Protein AF-A0A090Q3Y1-F1 (afdb_monomer)

InterPro domains:
  IPR032331 Protein of unknown function DUF4856 [PF16148] (33-140)

Organism: NCBI:txid323273

Mean predicted aligned error: 12.96 Å

Foldseek 3Di:
DDDDPVVVVVVVVVVVPPPPPPPPPVPPPPDDDPDDAQDDPNHGPDDCVLVVLAVVLVVQLVVLLLDLVRDLVLNVCSQVPDACDPNDPDVVSNNDRHHNLCPQVPDCVRCVPPVPVSVVRSVVVSVVSVCSRPPCSVPVVPPPPPPDDD

Structure (mmCIF, N/CA/C/O backbone):
data_AF-A0A090Q3Y1-F1
#
_entry.id   AF-A0A090Q3Y1-F1
#
loop_
_atom_site.group_PDB
_atom_site.id
_atom_site.type_symbol
_atom_site.label_atom_id
_atom_site.label_alt_id
_atom_site.label_comp_id
_atom_site.label_asym_id
_atom_site.label_entity_id
_atom_site.label_seq_id
_atom_site.pdbx_PDB_ins_code
_atom_site.Cartn_x
_atom_site.Cartn_y
_atom_site.Cartn_z
_atom_site.occupancy
_atom_site.B_iso_or_equiv
_atom_site.auth_seq_id
_atom_site.auth_comp_id
_atom_site.auth_asym_id
_atom_site.auth_atom_id
_atom_site.pdbx_PDB_model_num
ATOM 1 N N . MET A 1 1 ? -72.168 45.080 12.618 1.00 46.72 1 MET A N 1
ATOM 2 C CA . MET A 1 1 ? -70.834 45.030 13.254 1.00 46.72 1 MET A CA 1
ATOM 3 C C . MET A 1 1 ? -70.494 43.540 13.375 1.00 46.72 1 MET A C 1
ATOM 5 O O . MET A 1 1 ? -70.962 42.921 14.307 1.00 46.72 1 MET A O 1
ATOM 9 N N . LYS A 1 2 ? -70.047 42.782 12.355 1.00 54.75 2 LYS A N 1
ATOM 10 C CA . LYS A 1 2 ? -68.883 42.868 11.440 1.00 54.75 2 LYS A CA 1
ATOM 11 C C . LYS A 1 2 ? -67.608 43.223 12.209 1.00 54.75 2 LYS A C 1
ATOM 13 O O . LYS A 1 2 ? -67.659 44.191 12.948 1.00 54.75 2 LYS A O 1
ATOM 18 N N . PHE A 1 3 ? -66.540 42.443 12.001 1.00 53.38 3 PHE A N 1
ATOM 19 C CA . PHE A 1 3 ? -65.358 42.246 12.868 1.00 53.38 3 PHE A CA 1
ATOM 20 C C . PHE A 1 3 ? -65.686 41.255 13.996 1.00 53.38 3 PHE A C 1
ATOM 22 O O . PHE A 1 3 ? -66.580 41.505 14.783 1.00 53.38 3 PHE A O 1
ATOM 29 N N . ILE A 1 4 ? -65.116 40.045 14.046 1.00 57.56 4 ILE A N 1
ATOM 30 C CA . ILE A 1 4 ? -63.857 39.784 14.772 1.00 57.56 4 ILE A CA 1
ATOM 31 C C . ILE A 1 4 ? -63.171 38.414 14.412 1.00 57.56 4 ILE A C 1
ATOM 33 O O . ILE A 1 4 ? -62.247 38.029 15.119 1.00 57.56 4 ILE A O 1
ATOM 37 N N . PRO A 1 5 ? -63.452 37.658 13.315 1.00 51.34 5 PRO A N 1
ATOM 38 C CA . PRO A 1 5 ? -62.766 36.363 13.097 1.00 51.34 5 PRO A CA 1
ATOM 39 C C . PRO A 1 5 ? -61.240 36.495 12.892 1.00 51.34 5 PRO A C 1
ATOM 41 O O . PRO A 1 5 ? -60.499 35.543 13.109 1.00 51.34 5 PRO A O 1
ATOM 44 N N . LYS A 1 6 ? -60.751 37.697 12.544 1.00 47.94 6 LYS A N 1
ATOM 45 C CA . LYS A 1 6 ? -59.316 38.019 12.442 1.00 47.94 6 LYS A CA 1
ATOM 46 C C . LYS A 1 6 ? -58.615 38.189 13.800 1.00 47.94 6 LYS A C 1
ATOM 48 O O . LYS A 1 6 ? -57.399 38.072 13.851 1.00 47.94 6 LYS A O 1
ATOM 53 N N . LEU A 1 7 ? -59.355 38.444 14.884 1.00 51.84 7 LEU A N 1
ATOM 54 C CA . LEU A 1 7 ? -58.780 38.630 16.224 1.00 51.84 7 LEU A CA 1
ATOM 55 C C . LEU A 1 7 ? -58.458 37.285 16.894 1.00 51.84 7 LEU A C 1
ATOM 57 O O . LEU A 1 7 ? -57.462 37.175 17.596 1.00 51.84 7 LEU A O 1
ATOM 61 N N . LEU A 1 8 ? -59.260 36.250 16.618 1.00 52.94 8 LEU A N 1
ATOM 62 C CA . LEU A 1 8 ? -58.998 34.879 17.075 1.00 52.94 8 LEU A CA 1
ATOM 63 C C . LEU A 1 8 ? -57.812 34.241 16.335 1.00 52.94 8 LEU A C 1
ATOM 65 O O . LEU A 1 8 ? -57.039 33.509 16.943 1.00 52.94 8 LEU A O 1
ATOM 69 N N . LEU A 1 9 ? -57.616 34.572 15.053 1.00 50.00 9 LEU A N 1
ATOM 70 C CA . LEU A 1 9 ? -56.465 34.098 14.278 1.00 50.00 9 LEU A CA 1
ATOM 71 C C . LEU A 1 9 ? -55.154 34.807 14.664 1.00 50.00 9 LEU A C 1
ATOM 73 O O . LEU A 1 9 ? -54.098 34.190 14.603 1.00 50.00 9 LEU A O 1
ATOM 77 N N . ALA A 1 10 ? -55.222 36.071 15.100 1.00 55.12 10 ALA A N 1
ATOM 78 C CA . ALA A 1 10 ? -54.065 36.816 15.604 1.00 55.12 10 ALA A CA 1
ATOM 79 C C . ALA A 1 10 ? -53.623 36.363 17.010 1.00 55.12 10 ALA A C 1
ATOM 81 O O . ALA A 1 10 ? -52.445 36.445 17.337 1.00 55.12 10 ALA A O 1
ATOM 82 N N . ALA A 1 11 ? -54.544 35.855 17.836 1.00 54.47 11 ALA A N 1
ATOM 83 C CA . ALA A 1 11 ? -54.216 35.327 19.163 1.00 54.47 11 ALA A CA 1
ATOM 84 C C . ALA A 1 11 ? -53.481 33.972 19.103 1.00 54.47 11 ALA A C 1
ATOM 86 O O . ALA A 1 11 ? -52.644 33.694 19.955 1.00 54.47 11 ALA A O 1
ATOM 87 N N . ALA A 1 12 ? -53.749 33.152 18.079 1.00 55.69 12 ALA A N 1
ATOM 88 C CA . ALA A 1 12 ? -53.110 31.845 17.895 1.00 55.69 12 ALA A CA 1
ATOM 89 C C . ALA A 1 12 ? -51.668 31.925 17.349 1.00 55.69 12 ALA A C 1
ATOM 91 O O . ALA A 1 12 ? -50.893 30.990 17.524 1.00 55.69 12 ALA A O 1
ATOM 92 N N . THR A 1 13 ? -51.286 33.031 16.702 1.00 55.25 13 THR A N 1
ATOM 93 C CA . THR A 1 13 ? -49.918 33.257 16.198 1.00 55.25 13 THR A CA 1
ATOM 94 C C . THR A 1 13 ? -48.960 33.788 17.267 1.00 55.25 13 THR A C 1
ATOM 96 O O . THR A 1 13 ? -47.752 33.629 17.126 1.00 55.25 13 THR A O 1
ATOM 99 N N . VAL A 1 14 ? -49.472 34.381 18.351 1.00 57.28 14 VAL A N 1
ATOM 100 C CA . VAL A 1 14 ? -48.653 34.958 19.436 1.00 57.28 14 VAL A CA 1
ATOM 101 C C . VAL A 1 14 ? -48.210 33.904 20.462 1.00 57.28 14 VAL A C 1
ATOM 103 O O . VAL A 1 14 ? -47.226 34.104 21.166 1.00 57.28 14 VAL A O 1
ATOM 106 N N . THR A 1 15 ? -48.857 32.738 20.521 1.00 56.16 15 THR A N 1
ATOM 107 C CA . THR A 1 15 ? -48.458 31.640 21.421 1.00 56.16 15 THR A CA 1
ATOM 108 C C . THR A 1 15 ? -47.335 30.751 20.879 1.00 56.16 15 THR A C 1
ATOM 110 O O . THR A 1 15 ? -46.785 29.969 21.646 1.00 56.16 15 THR A O 1
ATOM 113 N N . MET A 1 16 ? -46.933 30.883 19.607 1.00 56.50 16 MET A N 1
ATOM 114 C CA . MET A 1 16 ? -45.793 30.133 19.043 1.00 56.50 16 MET A CA 1
ATOM 115 C C . MET A 1 16 ? -44.420 30.779 19.301 1.00 56.50 16 MET A C 1
ATOM 117 O O . MET A 1 16 ? -43.407 30.215 18.904 1.00 56.50 16 MET A O 1
ATOM 121 N N . ILE A 1 17 ? -44.366 31.946 19.952 1.00 57.03 17 ILE A N 1
ATOM 122 C CA . ILE A 1 17 ? -43.119 32.706 20.172 1.00 57.03 17 ILE A CA 1
ATOM 123 C C . ILE A 1 17 ? -42.616 32.658 21.625 1.00 57.03 17 ILE A C 1
ATOM 125 O O . ILE A 1 17 ? -41.620 33.297 21.946 1.00 57.03 17 ILE A O 1
ATOM 129 N N . ILE A 1 18 ? -43.256 31.872 22.500 1.00 59.59 18 ILE A N 1
ATOM 130 C CA . ILE A 1 18 ? -42.743 31.573 23.847 1.00 59.59 18 ILE A CA 1
ATOM 131 C C . ILE A 1 18 ? -42.048 30.209 23.794 1.00 59.59 18 ILE A C 1
ATOM 133 O O . ILE A 1 18 ? -42.561 29.201 24.263 1.00 59.59 18 ILE A O 1
ATOM 137 N N . SER A 1 19 ? -40.884 30.185 23.155 1.00 56.78 19 SER A N 1
ATOM 138 C CA . SER A 1 19 ? -39.875 29.144 23.349 1.00 56.78 19 SER A CA 1
ATOM 139 C C . SER A 1 19 ? -38.533 29.837 23.545 1.00 56.78 19 SER A C 1
ATOM 141 O O . SER A 1 19 ? -37.641 29.753 22.711 1.00 56.78 19 SER A O 1
ATOM 143 N N . CYS A 1 20 ? -38.433 30.583 24.638 1.00 62.91 20 CYS A N 1
ATOM 144 C CA . CYS A 1 20 ? -37.165 30.784 25.318 1.00 62.91 20 CYS A CA 1
ATOM 145 C C . CYS A 1 20 ? -37.341 30.084 26.658 1.00 62.91 20 CYS A C 1
ATOM 147 O O . CYS A 1 20 ? -37.854 30.685 27.603 1.00 62.91 20 CYS A O 1
ATOM 149 N N . ASP A 1 21 ? -36.994 28.797 26.705 1.00 55.41 21 ASP A N 1
ATOM 150 C CA . ASP A 1 21 ? -36.429 28.307 27.952 1.00 55.41 21 ASP A CA 1
ATOM 151 C C . ASP A 1 21 ? -35.133 29.102 28.127 1.00 55.41 21 ASP A C 1
ATOM 153 O O . ASP A 1 21 ? -34.424 29.376 27.150 1.00 55.41 21 ASP A O 1
ATOM 157 N N . ASN A 1 22 ? -34.914 29.639 29.320 1.00 56.50 22 ASN A N 1
ATOM 158 C CA . ASN A 1 22 ? -33.694 30.380 29.585 1.00 56.50 22 ASN A CA 1
ATOM 159 C C . ASN A 1 22 ? -32.573 29.345 29.658 1.00 56.50 22 ASN A C 1
ATOM 161 O O . ASN A 1 22 ? -32.230 28.894 30.747 1.00 56.50 22 ASN A O 1
ATOM 165 N N . ASP A 1 23 ? -32.002 29.012 28.501 1.00 58.53 23 ASP A N 1
ATOM 166 C CA . ASP A 1 23 ? -30.776 28.227 28.342 1.00 58.53 23 ASP A CA 1
ATOM 167 C C . ASP A 1 23 ? -29.558 29.038 28.822 1.00 58.53 23 ASP A C 1
ATOM 169 O O . ASP A 1 23 ? -28.486 29.010 28.217 1.00 58.53 23 ASP A O 1
ATOM 173 N N . ASP A 1 24 ? -29.691 29.759 29.941 1.00 59.06 24 ASP A N 1
ATOM 174 C CA . ASP A 1 24 ? -28.557 30.196 30.755 1.00 59.06 24 ASP A CA 1
ATOM 175 C C . ASP A 1 24 ? -28.029 28.949 31.495 1.00 59.06 24 ASP A C 1
ATOM 177 O O . ASP A 1 24 ? -27.948 28.864 32.723 1.00 59.06 24 ASP A O 1
ATOM 181 N N . GLU A 1 25 ? -27.740 27.921 30.693 1.00 64.44 25 GLU A N 1
ATOM 182 C CA . GLU A 1 25 ? -26.991 26.743 31.050 1.00 64.44 25 GLU A CA 1
ATOM 183 C C . GLU A 1 25 ? -25.671 27.273 31.579 1.00 64.44 25 GLU A C 1
ATOM 185 O O . GLU A 1 25 ? -24.882 27.920 30.880 1.00 64.44 25 GLU A O 1
ATOM 190 N N . THR A 1 26 ? -25.446 27.034 32.864 1.00 64.44 26 THR A N 1
ATOM 191 C CA . THR A 1 26 ? -24.140 27.250 33.461 1.00 64.44 26 THR A CA 1
ATOM 192 C C . THR A 1 26 ? -23.168 26.479 32.584 1.00 64.44 26 THR A C 1
ATOM 194 O O . THR A 1 26 ? -23.253 25.256 32.531 1.00 64.44 26 THR A O 1
ATOM 197 N N . ILE A 1 27 ? -22.280 27.171 31.856 1.00 66.00 27 ILE A N 1
ATOM 198 C CA . ILE A 1 27 ? -21.230 26.498 31.092 1.00 66.00 27 ILE A CA 1
ATOM 199 C C . ILE A 1 27 ? -20.379 25.760 32.120 1.00 66.00 27 ILE A C 1
ATOM 201 O O . ILE A 1 27 ? -19.459 26.314 32.724 1.00 66.00 27 ILE A O 1
ATOM 205 N N . THR A 1 28 ? -20.716 24.497 32.362 1.00 66.94 28 THR A N 1
ATOM 206 C CA . THR A 1 28 ? -19.876 23.579 33.099 1.00 66.94 28 THR A CA 1
ATOM 207 C C . THR A 1 28 ? -18.660 23.398 32.218 1.00 66.94 28 THR A C 1
ATOM 209 O O . THR A 1 28 ? -18.713 22.704 31.204 1.00 66.94 28 THR A O 1
ATOM 212 N N . SER A 1 29 ? -17.586 24.105 32.557 1.00 74.94 29 SER A N 1
ATOM 213 C CA . SER A 1 29 ? -16.291 23.932 31.915 1.00 74.94 29 SER A CA 1
ATOM 214 C C . SER A 1 29 ? -15.943 22.444 31.946 1.00 74.94 29 SER A C 1
ATOM 216 O O . SER A 1 29 ? -15.724 21.870 33.016 1.00 74.94 29 SER A O 1
ATOM 218 N N . VAL A 1 30 ? -15.965 21.798 30.779 1.00 80.38 30 VAL A N 1
ATOM 219 C CA . VAL A 1 30 ? -15.580 20.395 30.648 1.00 80.38 30 VAL A CA 1
ATOM 220 C C . VAL A 1 30 ? -14.063 20.351 30.752 1.00 80.38 30 VAL A C 1
ATOM 222 O O . VAL A 1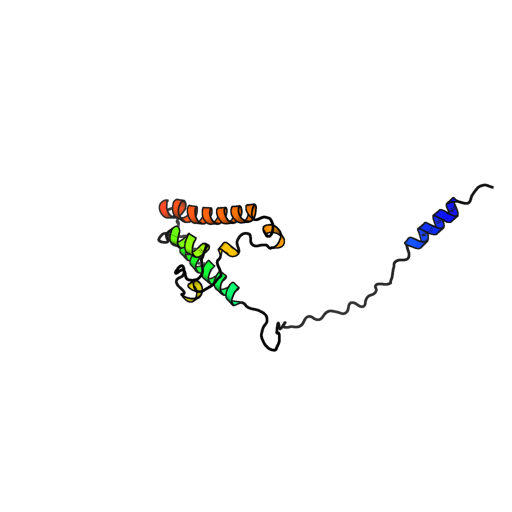 30 ? -13.353 20.661 29.797 1.00 80.38 30 VAL A O 1
ATOM 225 N N . ASN A 1 31 ? -13.557 19.998 31.931 1.00 81.94 31 ASN A N 1
ATOM 226 C CA . ASN A 1 31 ? -12.128 19.806 32.115 1.00 81.94 31 ASN A CA 1
ATOM 227 C C . ASN A 1 31 ? -11.734 18.440 31.543 1.00 81.94 31 ASN A C 1
ATOM 229 O O . ASN A 1 31 ? -12.028 17.401 32.140 1.00 81.94 31 ASN A O 1
ATOM 233 N N . ALA A 1 32 ? -11.108 18.442 30.368 1.00 88.31 32 ALA A N 1
ATOM 234 C CA . ALA A 1 32 ? -10.613 17.219 29.758 1.00 88.31 32 ALA A CA 1
ATOM 235 C C . ALA A 1 32 ? -9.522 16.585 30.643 1.00 88.31 32 ALA A C 1
ATOM 237 O O . ALA A 1 32 ? -8.690 17.299 31.211 1.00 88.31 32 ALA A O 1
ATOM 238 N N . PRO A 1 33 ? -9.481 15.249 30.750 1.00 89.94 33 PRO A N 1
ATOM 239 C CA . PRO A 1 33 ? -8.357 14.562 31.367 1.00 89.94 33 PRO A CA 1
ATOM 240 C C . PRO A 1 33 ? -7.044 14.919 30.662 1.00 89.94 33 PRO A C 1
ATOM 242 O O . PRO A 1 33 ? -7.017 15.093 29.444 1.00 89.94 33 PRO A O 1
ATOM 245 N N . SER A 1 34 ? -5.934 14.939 31.403 1.00 92.12 34 SER A N 1
ATOM 246 C CA . SER A 1 34 ? -4.602 15.038 30.791 1.00 92.12 34 SER A CA 1
ATOM 247 C C . SER A 1 34 ? -4.271 13.819 29.924 1.00 92.12 34 SER A C 1
ATOM 249 O O . SER A 1 34 ? -3.542 13.955 28.948 1.00 92.12 34 SER A O 1
ATOM 251 N N . ASN A 1 35 ? -4.837 12.651 30.259 1.00 91.56 35 ASN A N 1
ATOM 252 C CA . ASN A 1 35 ? -4.632 11.381 29.570 1.00 91.56 35 ASN A CA 1
ATOM 253 C C . ASN A 1 35 ? -5.954 10.624 29.394 1.00 91.56 35 ASN A C 1
ATOM 255 O O . ASN A 1 35 ? -6.793 10.607 30.295 1.00 91.56 35 ASN A O 1
ATOM 259 N N . TYR A 1 36 ? -6.079 9.906 28.280 1.00 89.25 36 TYR A N 1
ATOM 260 C CA . TYR A 1 36 ? -7.162 8.954 28.034 1.00 89.25 36 TYR A CA 1
ATOM 261 C C . TYR A 1 36 ? -6.615 7.526 28.122 1.00 89.25 36 TYR A C 1
ATOM 263 O O . TYR A 1 36 ? -5.585 7.228 27.518 1.00 89.25 36 TYR A O 1
ATOM 271 N N . SER A 1 37 ? -7.302 6.642 28.853 1.00 88.62 37 SER A N 1
ATOM 272 C CA . SER A 1 37 ? -7.049 5.197 28.813 1.00 88.62 37 SER A CA 1
ATOM 273 C C . SER A 1 37 ? -8.224 4.486 28.153 1.00 88.62 37 SER A C 1
ATOM 275 O O . SER A 1 37 ? -9.388 4.783 28.424 1.00 88.62 37 SER A O 1
ATOM 277 N N . PHE A 1 38 ? -7.900 3.543 27.276 1.00 91.69 38 PHE A N 1
ATOM 278 C CA . PHE A 1 38 ? -8.854 2.713 26.559 1.00 91.69 38 PHE A CA 1
ATOM 279 C C . PHE A 1 38 ? -8.603 1.265 26.960 1.00 91.69 38 PHE A C 1
ATOM 281 O O . PHE A 1 38 ? -7.800 0.567 26.338 1.00 91.69 38 PHE A O 1
ATOM 288 N N . GLU A 1 39 ? -9.260 0.832 28.031 1.00 93.62 39 GLU A N 1
ATOM 289 C CA . GLU A 1 39 ? -9.108 -0.504 28.600 1.00 93.62 39 GLU A CA 1
ATOM 290 C C . GLU A 1 39 ? -10.457 -1.216 28.725 1.00 93.62 39 GLU A C 1
ATOM 292 O O . GLU A 1 39 ? -11.482 -0.622 29.062 1.00 93.62 39 GLU A O 1
ATOM 297 N N . ARG A 1 40 ? -10.454 -2.527 28.483 1.00 93.06 40 ARG A N 1
ATOM 298 C CA . ARG A 1 40 ? -11.562 -3.437 28.771 1.00 93.06 40 ARG A CA 1
ATOM 299 C C . ARG A 1 40 ? -10.999 -4.638 29.519 1.00 93.06 40 ARG A C 1
ATOM 301 O O . ARG A 1 40 ? -10.090 -5.293 29.024 1.00 93.06 40 ARG A O 1
ATOM 308 N N . ASN A 1 41 ? -11.538 -4.933 30.702 1.00 92.38 41 ASN A N 1
ATOM 309 C CA . ASN A 1 41 ? -11.050 -6.010 31.578 1.00 92.38 41 ASN A CA 1
ATOM 310 C C . ASN A 1 41 ? -9.542 -5.900 31.906 1.00 92.38 41 ASN A C 1
ATOM 312 O O . ASN A 1 41 ? -8.842 -6.909 31.952 1.00 92.38 41 ASN A O 1
ATOM 316 N N . GLY A 1 42 ? -9.035 -4.675 32.091 1.00 90.75 42 GLY A N 1
ATOM 317 C CA . GLY A 1 42 ? -7.620 -4.413 32.391 1.00 90.75 42 GLY A CA 1
ATOM 318 C C . GLY A 1 42 ? -6.657 -4.654 31.223 1.00 90.75 42 GLY A C 1
ATOM 319 O O . GLY A 1 42 ? -5.455 -4.758 31.441 1.00 90.75 42 GLY A O 1
ATOM 320 N N . GLN A 1 43 ? -7.168 -4.789 29.995 1.00 88.19 43 GLN A N 1
ATOM 321 C CA . GLN A 1 43 ? -6.374 -4.907 28.771 1.00 88.19 43 GLN A CA 1
ATOM 322 C C . GLN A 1 43 ? -6.693 -3.746 27.839 1.00 88.19 43 GLN A C 1
ATOM 324 O O . GLN A 1 43 ? -7.855 -3.343 27.738 1.00 88.19 43 GLN A O 1
ATOM 329 N N . THR A 1 44 ? -5.691 -3.220 27.131 1.00 89.38 44 THR A N 1
ATOM 330 C CA . THR A 1 44 ? -5.944 -2.134 26.180 1.00 89.38 44 THR A CA 1
ATOM 331 C C . THR A 1 44 ? -6.889 -2.602 25.072 1.00 89.38 44 THR A C 1
ATOM 333 O O . THR A 1 44 ? -6.746 -3.700 24.533 1.00 89.38 44 THR A O 1
ATOM 336 N N . SER A 1 45 ? -7.869 -1.774 24.717 1.00 89.94 45 SER A N 1
ATOM 337 C CA .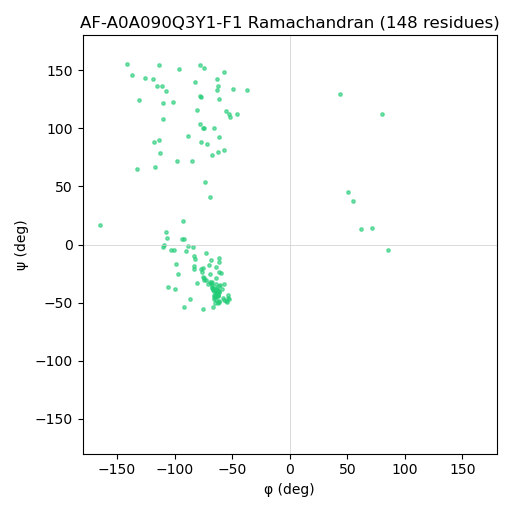 SER A 1 45 ? -8.746 -2.031 23.573 1.00 89.94 45 SER A CA 1
ATOM 338 C C . SER A 1 45 ? -8.186 -1.476 22.263 1.00 89.94 45 SER A C 1
ATOM 340 O O . SER A 1 45 ? -8.826 -1.615 21.222 1.00 89.94 45 SER A O 1
ATOM 342 N N . VAL A 1 46 ? -7.023 -0.820 22.299 1.00 87.00 46 VAL A N 1
ATOM 343 C CA . VAL A 1 46 ? -6.406 -0.197 21.125 1.00 87.00 46 VAL A CA 1
ATOM 344 C C . VAL A 1 46 ? -5.287 -1.087 20.599 1.00 87.00 46 VAL A C 1
ATOM 346 O O . VAL A 1 46 ? -4.341 -1.405 21.311 1.00 87.00 46 VAL A O 1
ATOM 349 N N . SER A 1 47 ? -5.381 -1.481 19.330 1.00 84.94 47 SER A N 1
ATOM 350 C CA . SER A 1 47 ? -4.340 -2.249 18.645 1.00 84.94 47 SER A CA 1
ATOM 351 C C . SER A 1 47 ? -3.657 -1.386 17.587 1.00 84.94 47 SER A C 1
ATOM 353 O O . SER A 1 47 ? -4.304 -0.884 16.664 1.00 84.94 47 SER A O 1
ATOM 355 N N . TYR A 1 48 ? -2.341 -1.224 17.717 1.00 87.38 48 TYR A N 1
ATOM 356 C CA . TYR A 1 48 ? -1.529 -0.416 16.802 1.00 87.38 48 TYR A CA 1
ATOM 357 C C . TYR A 1 48 ? -0.804 -1.244 15.739 1.00 87.38 48 TYR A C 1
ATOM 359 O O . TYR A 1 48 ? -0.420 -0.686 14.718 1.00 87.38 48 TYR A O 1
ATOM 367 N N . SER A 1 49 ? -0.669 -2.563 15.919 1.00 91.31 49 SER A N 1
ATOM 368 C CA . SER A 1 49 ? 0.178 -3.411 15.065 1.00 91.31 49 SER A CA 1
ATOM 369 C C . SER A 1 49 ? -0.171 -3.294 13.585 1.00 91.31 49 SER A C 1
ATOM 371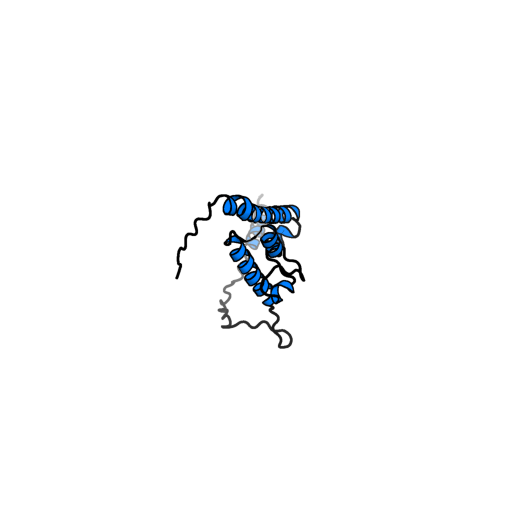 O O . SER A 1 49 ? 0.684 -2.990 12.774 1.00 91.31 49 SER A O 1
ATOM 373 N N . GLY A 1 50 ? -1.452 -3.387 13.222 1.00 93.88 50 GLY A N 1
ATOM 374 C CA . GLY A 1 50 ? -1.856 -3.257 11.820 1.00 93.88 50 GLY A CA 1
ATOM 375 C C . GLY A 1 50 ? -1.687 -1.853 11.216 1.00 93.88 50 GLY A C 1
ATOM 376 O O . GLY A 1 50 ? -1.850 -1.696 10.005 1.00 93.88 50 GLY A O 1
ATOM 377 N N . GLN A 1 51 ? -1.453 -0.824 12.034 1.00 94.31 51 GLN A N 1
ATOM 378 C CA . GLN A 1 51 ? -1.071 0.513 11.569 1.00 94.31 51 GLN A CA 1
ATOM 379 C C . GLN A 1 51 ? 0.445 0.580 11.399 1.00 94.31 51 GLN A C 1
ATOM 381 O O . GLN A 1 51 ? 0.901 0.984 10.336 1.00 94.31 51 GLN A O 1
ATOM 386 N N . THR A 1 52 ? 1.194 0.100 12.396 1.00 96.38 52 THR A N 1
ATOM 387 C CA . THR A 1 52 ? 2.653 -0.040 12.339 1.00 96.38 52 THR A CA 1
ATOM 388 C C . THR A 1 52 ? 3.087 -0.849 11.121 1.00 96.38 52 THR A C 1
ATOM 390 O O . THR A 1 52 ? 3.882 -0.349 10.336 1.00 96.38 52 THR A O 1
ATOM 393 N N . ASP A 1 53 ? 2.486 -2.018 10.885 1.00 97.94 53 ASP A N 1
ATOM 394 C CA . ASP A 1 53 ? 2.775 -2.857 9.719 1.00 97.94 53 ASP A CA 1
ATOM 395 C C . ASP A 1 53 ? 2.626 -2.064 8.418 1.00 97.94 53 ASP A C 1
ATOM 397 O O . ASP A 1 53 ? 3.501 -2.102 7.569 1.00 97.94 53 ASP A O 1
ATOM 401 N N . ARG A 1 54 ? 1.541 -1.290 8.257 1.00 97.50 54 ARG A N 1
ATOM 402 C CA . ARG A 1 54 ? 1.326 -0.512 7.026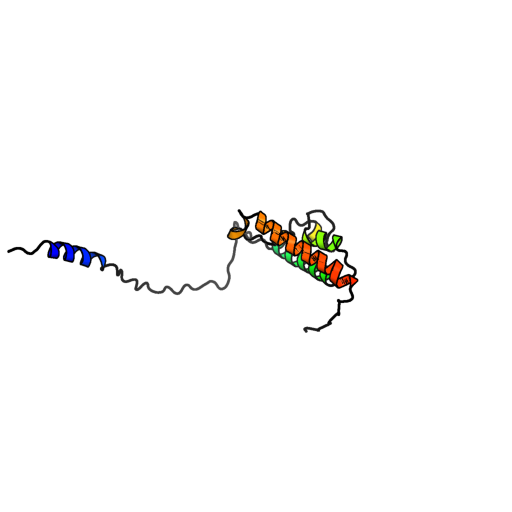 1.00 97.50 54 ARG A CA 1
ATOM 403 C C . ARG A 1 54 ? 2.311 0.631 6.856 1.00 97.50 54 ARG A C 1
ATOM 405 O O . ARG A 1 54 ? 2.612 0.961 5.717 1.00 97.50 54 ARG A O 1
ATOM 412 N N . ILE A 1 55 ? 2.755 1.245 7.951 1.00 97.94 55 ILE A N 1
ATOM 413 C CA . ILE A 1 55 ? 3.774 2.297 7.908 1.00 97.94 55 ILE A CA 1
ATOM 414 C C . ILE A 1 55 ? 5.090 1.688 7.420 1.00 97.94 55 ILE A C 1
ATOM 416 O O . ILE A 1 55 ? 5.623 2.159 6.425 1.00 97.94 55 ILE A O 1
ATOM 420 N N . LEU A 1 56 ? 5.531 0.582 8.024 1.00 98.50 56 LEU A N 1
ATOM 421 C CA . LEU A 1 56 ? 6.768 -0.104 7.635 1.00 98.50 56 LEU A CA 1
ATOM 422 C C . LEU A 1 56 ? 6.698 -0.670 6.204 1.00 98.50 56 LEU A C 1
ATOM 424 O O . LEU A 1 56 ? 7.637 -0.536 5.428 1.00 98.50 56 LEU A O 1
ATOM 428 N N . MET A 1 57 ? 5.556 -1.235 5.799 1.00 98.69 57 MET A N 1
ATOM 429 C CA . MET A 1 57 ? 5.339 -1.661 4.409 1.00 98.69 57 MET A CA 1
ATOM 430 C C . MET A 1 57 ? 5.411 -0.485 3.430 1.00 98.69 57 MET A C 1
ATOM 432 O O . MET A 1 57 ? 5.949 -0.625 2.336 1.00 98.69 57 MET A O 1
ATOM 436 N N . ALA A 1 58 ? 4.845 0.671 3.796 1.00 98.44 58 ALA A N 1
ATOM 437 C CA . ALA A 1 58 ? 4.890 1.865 2.960 1.00 98.44 58 ALA A CA 1
ATOM 438 C C . ALA A 1 58 ? 6.306 2.449 2.862 1.00 98.44 58 ALA A C 1
ATOM 440 O O . ALA A 1 58 ? 6.647 2.980 1.809 1.00 98.44 58 ALA A O 1
ATOM 441 N N . GLU A 1 59 ? 7.120 2.332 3.913 1.00 98.50 59 GLU A N 1
ATOM 442 C CA . GLU A 1 59 ? 8.543 2.686 3.884 1.00 98.50 59 GLU A CA 1
ATOM 443 C C . GLU A 1 59 ? 9.300 1.823 2.866 1.00 98.50 59 GLU A C 1
ATOM 445 O O . GLU A 1 59 ? 9.948 2.377 1.983 1.00 98.50 59 GLU A O 1
ATOM 450 N N . GLU A 1 60 ? 9.126 0.496 2.883 1.00 98.44 60 GLU A N 1
ATOM 451 C CA . GLU A 1 60 ? 9.777 -0.380 1.895 1.00 98.44 60 GLU A CA 1
ATOM 452 C C . GLU A 1 60 ? 9.294 -0.125 0.455 1.00 98.44 60 GLU A C 1
ATOM 454 O O . GLU A 1 60 ? 10.102 -0.119 -0.475 1.00 98.44 60 GLU A O 1
ATOM 459 N N . VAL A 1 61 ? 7.995 0.142 0.250 1.00 98.31 61 VAL A N 1
ATOM 460 C CA . VAL A 1 61 ? 7.473 0.552 -1.070 1.00 98.31 61 VAL A CA 1
ATOM 461 C C . VAL A 1 61 ? 8.103 1.875 -1.511 1.00 98.31 61 VAL A C 1
ATOM 463 O O . VAL A 1 61 ? 8.493 2.017 -2.667 1.00 98.31 61 VAL A O 1
ATOM 466 N N . LEU A 1 62 ? 8.210 2.856 -0.610 1.00 97.25 62 LEU A N 1
ATOM 467 C CA . LEU A 1 62 ? 8.802 4.161 -0.902 1.00 97.25 62 LEU A CA 1
ATOM 468 C C . LEU A 1 62 ? 10.288 4.050 -1.255 1.00 97.25 62 LEU A C 1
ATOM 470 O O . LEU A 1 62 ? 10.745 4.748 -2.161 1.00 97.25 62 LEU A O 1
ATOM 474 N N . ASP A 1 63 ? 11.029 3.199 -0.554 1.00 96.31 63 ASP A N 1
ATOM 475 C CA . ASP A 1 63 ? 12.437 2.940 -0.841 1.00 96.31 63 ASP A CA 1
ATOM 476 C C . ASP A 1 63 ? 12.596 2.253 -2.199 1.00 96.31 63 ASP A C 1
ATOM 478 O O . ASP A 1 63 ? 13.381 2.714 -3.028 1.00 96.31 63 ASP A O 1
ATOM 482 N N . GLY A 1 64 ? 11.767 1.246 -2.491 1.00 94.88 64 GLY A N 1
ATOM 483 C CA . GLY A 1 64 ? 11.736 0.600 -3.802 1.00 94.88 64 GLY A CA 1
ATOM 484 C C . GLY A 1 64 ? 11.369 1.562 -4.935 1.00 94.88 64 GLY A C 1
ATOM 485 O O . GLY A 1 64 ? 11.908 1.445 -6.031 1.00 94.88 64 GLY A O 1
ATOM 486 N N . LEU A 1 65 ? 10.485 2.537 -4.682 1.00 94.19 65 LEU A N 1
ATOM 487 C CA . LEU A 1 65 ? 10.108 3.574 -5.650 1.00 94.19 65 LEU A CA 1
ATOM 488 C C . LEU A 1 65 ? 11.237 4.573 -5.910 1.00 94.19 65 LEU A C 1
ATOM 490 O O . LEU A 1 65 ? 11.139 5.306 -6.887 1.00 94.19 65 LEU A O 1
ATOM 494 N N . LYS A 1 66 ? 12.255 4.646 -5.044 1.00 91.88 66 LYS A N 1
ATOM 495 C CA . LYS A 1 66 ? 13.434 5.519 -5.180 1.00 91.88 66 LYS A CA 1
ATOM 496 C C . LYS A 1 66 ? 14.668 4.789 -5.701 1.00 91.88 66 LYS A C 1
ATOM 498 O O . LYS A 1 66 ? 15.691 5.435 -5.924 1.00 91.88 66 LYS A O 1
ATOM 503 N N . ASP A 1 67 ? 14.588 3.474 -5.870 1.00 91.12 67 ASP A N 1
ATOM 504 C CA . ASP A 1 67 ? 15.689 2.633 -6.315 1.00 91.12 67 ASP A CA 1
ATOM 505 C C . ASP A 1 67 ? 15.423 2.111 -7.737 1.00 91.12 67 ASP A C 1
ATOM 507 O O . ASP A 1 67 ? 14.609 1.197 -7.911 1.00 91.12 67 ASP A O 1
ATOM 511 N N . PRO A 1 68 ? 16.147 2.623 -8.755 1.00 90.25 68 PRO A N 1
ATOM 512 C CA . PRO A 1 68 ? 16.025 2.170 -10.139 1.00 90.25 68 PRO A CA 1
ATOM 513 C C . PRO A 1 68 ? 16.364 0.703 -10.393 1.00 90.25 68 PRO A C 1
ATOM 515 O O . PRO A 1 68 ? 16.091 0.196 -11.478 1.00 90.25 68 PRO A O 1
ATOM 518 N N . SER A 1 69 ? 16.965 0.009 -9.425 1.00 90.75 69 SER A N 1
ATOM 519 C CA . SER A 1 69 ? 17.199 -1.431 -9.512 1.00 90.75 69 SER A CA 1
ATOM 520 C C . SER A 1 69 ? 15.977 -2.270 -9.115 1.00 90.75 69 SER A C 1
ATOM 522 O O . SER A 1 69 ? 15.938 -3.473 -9.389 1.00 90.75 69 SER A O 1
ATOM 524 N N . THR A 1 70 ? 14.955 -1.655 -8.509 1.00 94.00 70 THR A N 1
ATOM 525 C CA . THR A 1 70 ? 13.743 -2.357 -8.084 1.00 94.00 70 THR A CA 1
ATOM 526 C C . THR A 1 70 ? 12.830 -2.633 -9.275 1.00 94.00 70 THR A C 1
ATOM 528 O O . THR A 1 70 ? 12.440 -1.734 -10.016 1.00 94.00 70 THR A O 1
ATOM 531 N N . SER A 1 71 ? 12.438 -3.897 -9.447 1.00 95.31 71 SER A N 1
ATOM 532 C CA . SER A 1 71 ? 11.546 -4.297 -10.539 1.00 95.31 71 SER A CA 1
ATOM 533 C C . SER A 1 71 ? 10.091 -3.880 -10.294 1.00 95.31 71 SER A C 1
ATOM 535 O O . SER A 1 71 ? 9.624 -3.859 -9.152 1.00 95.31 71 SER A O 1
ATOM 537 N N . LEU A 1 72 ? 9.334 -3.662 -11.375 1.00 96.38 72 LEU A N 1
ATOM 538 C CA . LEU A 1 72 ? 7.889 -3.407 -11.305 1.00 96.38 72 LEU A CA 1
ATOM 539 C C . LEU A 1 72 ? 7.137 -4.495 -10.532 1.00 96.38 72 LEU A C 1
ATOM 541 O O . LEU A 1 72 ? 6.305 -4.189 -9.681 1.00 96.38 72 LEU A O 1
ATOM 545 N N . ASN A 1 73 ? 7.468 -5.763 -10.784 1.00 97.75 73 ASN A N 1
ATOM 546 C CA . ASN A 1 73 ? 6.825 -6.886 -10.106 1.00 97.75 73 ASN A CA 1
ATOM 547 C C . ASN A 1 73 ? 7.071 -6.850 -8.593 1.00 97.75 73 ASN A C 1
ATOM 549 O O . ASN A 1 73 ? 6.161 -7.144 -7.824 1.00 97.75 73 ASN A O 1
ATOM 553 N N . THR A 1 74 ? 8.280 -6.473 -8.165 1.00 97.94 74 THR A N 1
ATOM 554 C CA . THR A 1 74 ? 8.608 -6.319 -6.741 1.00 97.94 74 THR A CA 1
ATOM 555 C C . THR A 1 74 ? 7.746 -5.230 -6.110 1.00 97.94 74 THR A C 1
ATOM 557 O O . THR A 1 74 ? 7.087 -5.487 -5.106 1.00 97.94 74 THR A O 1
ATOM 560 N N . LEU A 1 75 ? 7.685 -4.049 -6.731 1.00 98.12 75 LEU A N 1
ATOM 561 C CA . LEU A 1 75 ? 6.911 -2.915 -6.221 1.00 98.12 75 LEU A CA 1
ATOM 562 C C . LEU A 1 75 ? 5.411 -3.195 -6.156 1.00 98.12 75 LEU A C 1
ATOM 564 O O . LEU A 1 75 ? 4.766 -2.897 -5.152 1.00 98.12 75 LEU A O 1
ATOM 568 N N . GLN A 1 76 ? 4.850 -3.800 -7.202 1.00 98.38 76 GLN A N 1
ATOM 569 C CA . GLN A 1 76 ? 3.439 -4.182 -7.216 1.00 98.38 76 GLN A CA 1
ATOM 570 C C . GLN A 1 76 ? 3.134 -5.239 -6.150 1.00 98.38 76 GLN A C 1
ATOM 572 O O . GLN A 1 76 ? 2.125 -5.130 -5.456 1.00 98.38 76 GLN A O 1
ATOM 577 N N . ALA A 1 77 ? 4.022 -6.221 -5.963 1.00 98.44 77 ALA A N 1
ATOM 578 C CA . ALA A 1 77 ? 3.851 -7.245 -4.938 1.00 98.44 77 ALA A CA 1
ATOM 579 C C . ALA A 1 77 ? 3.958 -6.677 -3.512 1.00 98.44 77 ALA A C 1
ATOM 581 O O . ALA A 1 77 ? 3.199 -7.085 -2.637 1.00 98.44 77 ALA A O 1
ATOM 582 N N . GLN A 1 78 ? 4.849 -5.711 -3.269 1.00 98.50 78 GLN A N 1
ATOM 583 C CA . GLN A 1 78 ? 4.914 -4.986 -1.995 1.00 98.50 78 GLN A CA 1
ATOM 584 C C . GLN A 1 78 ? 3.653 -4.143 -1.759 1.00 98.50 78 GLN A C 1
ATOM 586 O O . GLN A 1 78 ? 3.080 -4.151 -0.668 1.00 98.50 78 GLN A O 1
ATOM 591 N N . PHE A 1 79 ? 3.169 -3.443 -2.785 1.00 98.62 79 PHE A N 1
ATOM 592 C CA . PHE A 1 79 ? 1.988 -2.591 -2.672 1.00 98.62 79 PHE A CA 1
ATOM 593 C C . PHE A 1 79 ? 0.699 -3.388 -2.389 1.00 98.62 79 PHE A C 1
ATOM 595 O O . PHE A 1 79 ? -0.055 -3.030 -1.473 1.00 98.62 79 PHE A O 1
ATOM 602 N N . ASP A 1 80 ? 0.464 -4.484 -3.123 1.00 98.38 80 ASP A N 1
ATOM 603 C CA . ASP A 1 80 ? -0.712 -5.369 -3.010 1.00 98.38 80 ASP A CA 1
ATOM 604 C C . ASP A 1 80 ? -0.498 -6.565 -2.066 1.00 98.38 80 ASP A C 1
ATOM 606 O O . ASP A 1 80 ? -1.210 -7.563 -2.157 1.00 98.38 80 ASP A O 1
ATOM 610 N N . HIS A 1 81 ? 0.485 -6.479 -1.163 1.00 98.50 81 HIS A N 1
ATOM 611 C CA . HIS A 1 81 ? 0.934 -7.596 -0.330 1.00 98.50 81 HIS A CA 1
ATOM 612 C C . HIS A 1 81 ? -0.186 -8.533 0.151 1.00 98.50 81 HIS A C 1
ATOM 614 O O . HIS A 1 81 ? -1.208 -8.109 0.701 1.00 98.50 81 HIS A O 1
ATOM 620 N N . THR A 1 82 ? 0.063 -9.833 0.002 1.00 97.81 82 T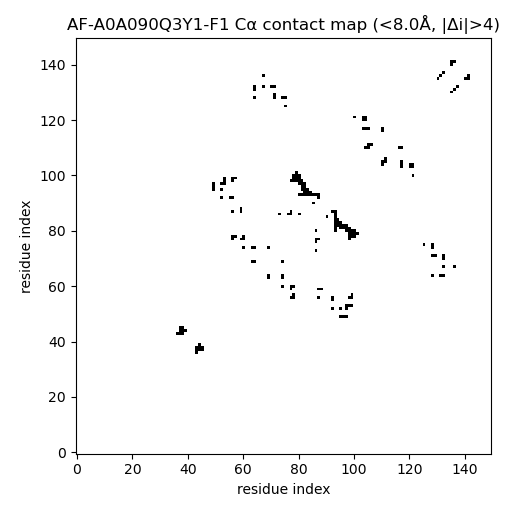HR A N 1
ATOM 621 C CA . THR A 1 82 ? -0.782 -10.899 0.537 1.00 97.81 82 THR A CA 1
ATOM 622 C C . THR A 1 82 ? -0.010 -11.686 1.590 1.00 97.81 82 THR A C 1
ATOM 624 O O . THR A 1 82 ? 1.141 -12.058 1.371 1.00 97.81 82 THR A O 1
ATOM 627 N N . GLN A 1 83 ? -0.666 -11.994 2.711 1.00 97.81 83 GLN A N 1
ATOM 628 C CA . GLN A 1 83 ? -0.069 -12.732 3.823 1.00 97.81 83 GLN A CA 1
ATOM 629 C C . GLN A 1 83 ? 0.643 -14.014 3.361 1.00 97.81 83 GLN A C 1
ATOM 631 O O . GLN A 1 83 ? 0.095 -14.815 2.601 1.00 97.81 83 GLN A O 1
ATOM 636 N N . GLY A 1 84 ? 1.852 -14.228 3.875 1.00 97.25 84 GLY A N 1
ATOM 637 C CA . GLY A 1 84 ? 2.703 -15.380 3.585 1.00 97.25 84 GLY A CA 1
ATOM 638 C C . GLY A 1 84 ? 3.559 -15.224 2.328 1.00 97.25 84 GLY A C 1
ATOM 639 O O . GLY A 1 84 ? 4.380 -16.096 2.053 1.00 97.25 84 GLY A O 1
ATOM 640 N N . GLN A 1 85 ? 3.392 -14.138 1.568 1.00 98.00 85 GLN A N 1
ATOM 641 C CA . GLN A 1 85 ? 4.279 -13.809 0.456 1.00 98.00 85 GLN A CA 1
ATOM 642 C C . GLN A 1 85 ? 5.540 -13.110 0.965 1.00 98.00 85 GLN A C 1
ATOM 644 O O . GLN A 1 85 ? 5.471 -12.244 1.831 1.00 98.00 85 GLN A O 1
ATOM 649 N N . ASN A 1 86 ? 6.692 -13.455 0.393 1.00 98.00 86 ASN A N 1
ATOM 650 C CA . ASN A 1 86 ? 7.975 -12.834 0.725 1.00 98.00 86 ASN A CA 1
ATOM 651 C C . ASN A 1 86 ? 8.163 -11.549 -0.093 1.00 98.00 86 ASN A C 1
ATOM 653 O O . ASN A 1 86 ? 8.922 -11.534 -1.061 1.00 98.00 86 ASN A O 1
ATOM 657 N N . ASN A 1 87 ? 7.411 -10.499 0.240 1.00 98.25 87 ASN A N 1
ATOM 658 C CA . ASN A 1 87 ? 7.469 -9.215 -0.470 1.00 98.25 87 ASN A CA 1
ATOM 659 C C . ASN A 1 87 ? 8.370 -8.190 0.225 1.00 98.25 87 ASN A C 1
ATOM 661 O O . ASN A 1 87 ? 8.900 -7.307 -0.441 1.00 98.25 87 ASN A O 1
ATOM 665 N N . PHE A 1 88 ? 8.557 -8.327 1.534 1.00 98.50 88 PHE A N 1
ATOM 666 C CA . PHE A 1 88 ? 9.290 -7.393 2.375 1.00 98.50 88 PHE A CA 1
ATOM 667 C C . PHE A 1 88 ? 10.570 -8.003 2.932 1.00 98.50 88 PHE A C 1
ATOM 669 O O . PHE A 1 88 ? 10.685 -9.225 3.090 1.00 98.50 88 PHE A O 1
ATOM 676 N N . SER A 1 89 ? 11.521 -7.131 3.247 1.00 97.75 89 SER A N 1
ATOM 677 C CA . SER A 1 89 ? 12.788 -7.489 3.877 1.00 97.75 89 SER A CA 1
ATOM 678 C C . SER A 1 89 ? 12.591 -7.993 5.310 1.00 97.75 89 SER A C 1
ATOM 680 O O . SER A 1 89 ? 13.255 -8.948 5.718 1.00 97.75 89 SER A O 1
ATOM 682 N N . ASP A 1 90 ? 11.636 -7.408 6.043 1.00 97.19 90 ASP A N 1
ATOM 683 C CA . ASP A 1 90 ? 11.233 -7.865 7.371 1.00 97.19 90 ASP A CA 1
ATOM 684 C C . ASP A 1 90 ? 10.258 -9.063 7.271 1.00 97.19 90 ASP A C 1
ATOM 686 O O . ASP A 1 90 ? 9.118 -8.917 6.806 1.00 97.19 90 ASP A O 1
ATOM 690 N N . PRO A 1 91 ? 10.642 -10.265 7.753 1.00 97.38 91 PRO A N 1
ATOM 691 C CA . PRO A 1 91 ? 9.769 -11.439 7.752 1.00 97.38 91 PRO A CA 1
ATOM 692 C C . PRO A 1 91 ? 8.466 -11.259 8.548 1.00 97.38 91 PRO A C 1
ATOM 694 O O . PRO A 1 91 ? 7.482 -11.956 8.275 1.00 97.38 91 PRO A O 1
ATOM 697 N N . ALA A 1 92 ? 8.435 -10.347 9.526 1.00 97.00 92 ALA A N 1
ATOM 698 C CA . ALA A 1 92 ? 7.225 -10.043 10.281 1.00 97.00 92 ALA A CA 1
ATOM 699 C C . ALA A 1 92 ? 6.154 -9.404 9.385 1.00 97.00 92 ALA A C 1
ATOM 701 O O . ALA A 1 92 ? 4.983 -9.785 9.467 1.00 97.00 92 ALA A O 1
ATOM 702 N N . LEU A 1 93 ? 6.552 -8.512 8.470 1.00 98.00 93 LEU A N 1
ATOM 703 C CA . LEU A 1 93 ? 5.641 -7.876 7.515 1.00 98.00 93 LEU A CA 1
ATOM 704 C C . LEU A 1 93 ? 5.069 -8.892 6.526 1.00 98.00 93 LEU A C 1
ATOM 706 O O . LEU A 1 93 ? 3.872 -8.864 6.264 1.00 98.00 93 LEU A O 1
ATOM 710 N N . ASN A 1 94 ? 5.879 -9.858 6.082 1.00 98.25 94 ASN A N 1
ATOM 711 C CA . ASN A 1 94 ? 5.433 -10.956 5.213 1.00 98.25 94 ASN A CA 1
ATOM 712 C C . ASN A 1 94 ? 4.363 -11.847 5.862 1.00 98.25 94 ASN A C 1
ATOM 714 O O . ASN A 1 94 ? 3.589 -12.510 5.175 1.00 98.25 94 ASN A O 1
ATOM 718 N N . SER A 1 95 ? 4.306 -11.874 7.195 1.00 97.69 95 SER A N 1
ATOM 719 C CA . SER A 1 95 ? 3.294 -12.614 7.957 1.00 97.69 95 SER A CA 1
ATOM 720 C C . SER A 1 95 ? 2.040 -11.784 8.252 1.00 97.69 95 SER A C 1
ATOM 722 O O . SER A 1 95 ? 1.069 -12.311 8.806 1.00 97.69 95 SER A O 1
ATOM 724 N N . SER A 1 96 ? 2.034 -10.494 7.910 1.00 97.19 96 SER A N 1
ATOM 725 C CA . SER A 1 96 ? 0.922 -9.594 8.187 1.00 97.19 96 SER A CA 1
ATOM 726 C C . SER A 1 96 ? -0.231 -9.787 7.196 1.00 97.19 96 SER A C 1
ATOM 728 O O . SER A 1 96 ? -0.071 -10.215 6.061 1.00 97.19 96 SER A O 1
ATOM 730 N N . THR A 1 97 ? -1.443 -9.448 7.635 1.00 97.00 97 THR A N 1
ATOM 731 C CA . THR A 1 97 ? -2.649 -9.415 6.781 1.00 97.00 97 THR A CA 1
ATOM 732 C C . THR A 1 97 ? -2.882 -8.039 6.161 1.00 97.00 97 THR A C 1
ATOM 734 O O . THR A 1 97 ? -3.955 -7.770 5.617 1.00 97.00 97 THR A O 1
ATOM 737 N N . LYS A 1 98 ? -1.954 -7.101 6.367 1.00 97.75 98 LYS A N 1
ATOM 738 C CA . LYS A 1 98 ? -2.104 -5.715 5.931 1.00 97.75 98 LYS A CA 1
ATOM 739 C C . LYS A 1 98 ? -1.417 -5.520 4.590 1.00 97.75 98 LYS A C 1
ATOM 741 O O . LYS A 1 98 ? -0.433 -6.165 4.299 1.00 97.75 98 LYS A O 1
ATOM 746 N N . SER A 1 99 ? -1.932 -4.588 3.803 1.00 98.12 99 SER A N 1
ATOM 747 C CA . SER A 1 99 ? -1.251 -4.068 2.620 1.00 98.12 99 SER A CA 1
ATOM 748 C C . SER A 1 99 ? -1.496 -2.571 2.525 1.00 98.12 99 SER A C 1
ATOM 750 O O . SER A 1 99 ? -2.506 -2.067 3.049 1.00 98.12 99 SER A O 1
ATOM 752 N N . VAL A 1 100 ? -0.592 -1.858 1.858 1.00 98.19 100 VAL A N 1
ATOM 753 C CA . VAL A 1 100 ? -0.749 -0.424 1.584 1.00 98.19 100 VAL A CA 1
ATOM 754 C C . VAL A 1 100 ? -1.957 -0.213 0.671 1.00 98.19 100 VAL A C 1
ATOM 756 O O . VAL A 1 100 ? -2.834 0.600 0.979 1.00 98.19 100 VAL A O 1
ATOM 759 N N . ARG A 1 101 ? -2.097 -1.042 -0.372 1.00 98.12 101 ARG A N 1
ATOM 760 C CA . ARG A 1 101 ? -3.213 -0.987 -1.323 1.00 98.12 101 ARG A CA 1
ATOM 761 C C . ARG A 1 101 ? -4.587 -1.121 -0.667 1.00 98.12 101 ARG A C 1
ATOM 763 O O . ARG A 1 101 ? -5.524 -0.431 -1.067 1.00 98.12 101 ARG A O 1
ATOM 770 N N . SER A 1 102 ? -4.714 -1.904 0.413 1.00 96.31 102 SER A N 1
ATOM 771 C CA . SER A 1 102 ? -5.975 -2.032 1.173 1.00 96.31 102 SER A CA 1
ATOM 772 C C . SER A 1 102 ? -6.477 -0.723 1.799 1.00 96.31 102 SER A C 1
ATOM 774 O O . SER A 1 102 ? -7.628 -0.658 2.235 1.00 96.31 102 SER A O 1
ATOM 776 N N . LYS A 1 103 ? -5.627 0.311 1.882 1.00 95.75 103 LYS A N 1
ATOM 777 C CA . LYS A 1 103 ? -5.978 1.643 2.395 1.00 95.75 103 LYS A CA 1
ATOM 778 C C . LYS A 1 103 ? -6.183 2.699 1.316 1.00 95.75 103 LYS A C 1
ATOM 780 O O . LYS A 1 103 ? -6.670 3.781 1.636 1.00 95.75 103 LYS A O 1
ATOM 785 N N . VAL A 1 104 ? -5.940 2.365 0.053 1.00 97.44 104 VAL A N 1
ATOM 786 C CA . VAL A 1 104 ? -6.298 3.217 -1.082 1.00 97.44 104 VAL A CA 1
ATOM 787 C C . VAL A 1 104 ? -7.792 3.077 -1.366 1.00 97.44 104 VAL A C 1
ATOM 789 O O . VAL A 1 104 ? -8.320 1.962 -1.470 1.00 97.44 104 VAL A O 1
ATOM 792 N N . ALA A 1 105 ? -8.481 4.220 -1.442 1.00 97.00 105 ALA A N 1
ATOM 793 C CA . ALA A 1 105 ? -9.931 4.301 -1.624 1.00 97.00 105 ALA A CA 1
ATOM 794 C C . ALA A 1 105 ? -10.720 3.424 -0.623 1.00 97.00 105 ALA A C 1
ATOM 796 O O . ALA A 1 105 ? -11.630 2.679 -0.982 1.00 97.00 105 ALA A O 1
ATOM 797 N N . ALA A 1 106 ? -10.336 3.473 0.657 1.00 96.44 106 ALA A N 1
ATOM 798 C CA . ALA A 1 106 ? -10.866 2.591 1.702 1.00 96.44 106 ALA A CA 1
ATOM 799 C C . ALA A 1 106 ? -11.817 3.277 2.702 1.00 96.44 106 ALA A C 1
ATOM 801 O O . ALA A 1 106 ? -12.136 2.691 3.737 1.00 96.44 106 ALA A O 1
ATOM 802 N N . SER A 1 107 ? -12.248 4.516 2.432 1.00 95.62 107 SER A N 1
ATOM 803 C CA . SER A 1 107 ? -13.267 5.185 3.254 1.00 95.62 107 SER A CA 1
ATOM 804 C C . SER A 1 107 ? -14.573 4.393 3.218 1.00 95.62 107 SER A C 1
ATOM 806 O O . SER A 1 107 ? -15.108 4.136 2.140 1.00 95.62 107 SER A O 1
ATOM 808 N N . SER A 1 108 ? -15.091 4.023 4.391 1.00 94.69 108 SER A N 1
ATOM 809 C CA . SER A 1 108 ? -16.353 3.286 4.503 1.00 94.69 108 SER A CA 1
ATOM 810 C C . SER A 1 108 ? -17.522 4.101 3.955 1.00 94.69 108 SER A C 1
ATOM 812 O O . SER A 1 108 ? -18.337 3.577 3.203 1.00 94.69 108 SER A O 1
ATOM 814 N N . ASP A 1 109 ? -17.579 5.391 4.274 1.00 95.62 109 ASP A N 1
ATOM 815 C CA . ASP A 1 109 ? -18.718 6.240 3.916 1.00 95.62 109 ASP A CA 1
ATOM 816 C C . ASP A 1 109 ? -18.827 6.449 2.406 1.00 95.62 109 ASP A C 1
ATOM 818 O O . ASP A 1 109 ? -19.924 6.568 1.868 1.00 95.62 109 ASP A O 1
ATOM 822 N N . TYR A 1 110 ? -17.684 6.465 1.716 1.00 93.69 110 TYR A N 1
ATOM 823 C CA . TYR A 1 110 ? -17.632 6.769 0.289 1.00 93.69 110 TYR A CA 1
ATOM 824 C C . TYR A 1 110 ? -17.531 5.520 -0.598 1.00 93.69 110 TYR A C 1
ATOM 826 O O . TYR A 1 110 ? -18.155 5.463 -1.654 1.00 93.69 110 TYR A O 1
ATOM 834 N N . PHE A 1 111 ? -16.769 4.502 -0.184 1.00 96.38 111 PHE A N 1
ATOM 835 C CA . PHE A 1 111 ? -16.428 3.358 -1.039 1.00 96.38 111 PHE A CA 1
ATOM 836 C C . PHE A 1 111 ? -17.097 2.037 -0.640 1.00 96.38 111 PHE A C 1
ATOM 838 O O . PHE A 1 111 ? -16.918 1.045 -1.343 1.00 96.38 111 PHE A O 1
ATOM 845 N N . SER A 1 112 ? -17.888 1.985 0.440 1.00 93.69 112 SER A N 1
ATOM 846 C CA . SER A 1 112 ? -18.575 0.742 0.844 1.00 93.69 112 SER A CA 1
ATOM 847 C C . SER A 1 112 ? -19.565 0.223 -0.206 1.00 93.69 112 SER A C 1
ATOM 849 O O . SER A 1 112 ? -19.668 -0.987 -0.394 1.00 93.69 112 SER A O 1
ATOM 851 N N . SER A 1 113 ? -20.258 1.119 -0.916 1.00 94.62 113 SER A N 1
ATOM 852 C CA . SER A 1 113 ? -21.180 0.785 -2.013 1.00 94.62 113 SER A CA 1
ATOM 853 C C . SER A 1 113 ? -20.665 1.187 -3.399 1.00 94.62 113 SER A C 1
ATOM 855 O O . SER A 1 113 ? -21.358 0.968 -4.389 1.00 94.62 113 SER A O 1
ATOM 857 N N . ASN A 1 114 ? -19.474 1.785 -3.483 1.00 94.81 114 ASN A N 1
ATOM 858 C CA . ASN A 1 114 ? -18.883 2.280 -4.724 1.00 94.81 114 ASN A CA 1
ATOM 859 C C . ASN A 1 114 ? -17.582 1.531 -5.045 1.00 94.81 114 ASN A C 1
ATOM 861 O O . ASN A 1 114 ? -16.474 2.068 -4.989 1.00 94.81 114 ASN A O 1
ATOM 865 N N . SER A 1 115 ? -17.728 0.240 -5.339 1.00 95.06 115 SER A N 1
ATOM 866 C CA . SER A 1 115 ? -16.600 -0.637 -5.659 1.00 95.06 115 SER A CA 1
ATOM 867 C C . SER A 1 115 ? -15.948 -0.309 -7.005 1.00 95.06 115 SER A C 1
ATOM 869 O O . SER A 1 115 ? -14.762 -0.585 -7.178 1.00 95.06 115 SER A O 1
ATOM 871 N N . VAL A 1 116 ? -16.692 0.298 -7.938 1.00 96.75 116 VAL A N 1
ATOM 872 C CA . VAL A 1 116 ? -16.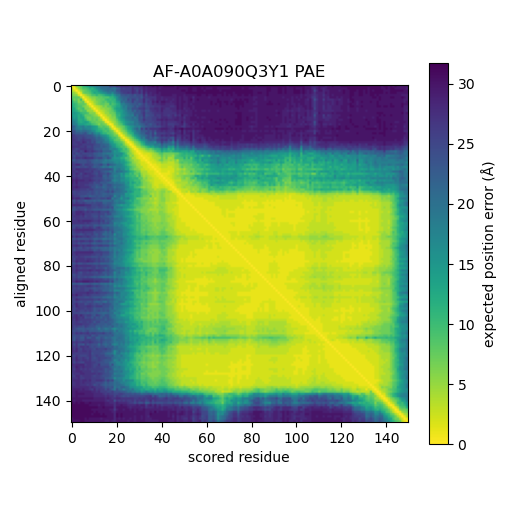173 0.706 -9.251 1.00 96.75 116 VAL A CA 1
ATOM 873 C C . VAL A 1 116 ? -15.147 1.823 -9.086 1.00 96.75 116 VAL A C 1
ATOM 875 O O . VAL A 1 116 ? -14.002 1.642 -9.499 1.00 96.75 116 VAL A O 1
ATOM 878 N N . ASP A 1 117 ? -15.499 2.914 -8.400 1.00 96.19 117 ASP A N 1
ATOM 879 C CA . ASP A 1 117 ? -14.558 4.021 -8.190 1.00 96.19 117 ASP A CA 1
ATOM 880 C C . ASP A 1 117 ? -13.406 3.603 -7.272 1.00 96.19 117 ASP A C 1
ATOM 882 O O . ASP A 1 117 ? -12.260 3.987 -7.502 1.00 96.19 117 ASP A O 1
ATOM 886 N N . GLN A 1 118 ? -13.668 2.744 -6.277 1.00 97.12 118 GLN A N 1
ATOM 887 C CA . GLN A 1 118 ? -12.602 2.153 -5.466 1.00 97.12 118 GLN A CA 1
ATOM 888 C C . GLN A 1 118 ? -11.585 1.401 -6.331 1.00 97.12 118 GLN A C 1
ATOM 890 O O . GLN A 1 118 ? -10.378 1.567 -6.150 1.00 97.12 118 GLN A O 1
ATOM 895 N N . SER A 1 119 ? -12.064 0.556 -7.246 1.00 96.94 119 SER A N 1
ATOM 896 C CA . SER A 1 119 ? -11.196 -0.210 -8.136 1.00 96.94 119 SER A CA 1
ATOM 897 C C . SER A 1 119 ? -10.458 0.694 -9.118 1.00 96.94 119 SER A C 1
ATOM 899 O O . SER A 1 119 ? -9.283 0.447 -9.370 1.00 96.94 119 SER A O 1
ATOM 901 N N . SER A 1 120 ? -11.117 1.732 -9.643 1.00 98.00 120 SER A N 1
ATOM 902 C CA . SER A 1 120 ? -10.498 2.696 -10.558 1.00 98.00 120 SER A CA 1
ATOM 903 C C . SER A 1 120 ? -9.347 3.434 -9.884 1.00 98.00 120 SER A C 1
ATOM 905 O O . SER A 1 120 ? -8.240 3.433 -10.402 1.00 98.00 120 SER A O 1
ATOM 907 N N . ILE A 1 121 ? -9.564 3.978 -8.683 1.00 98.25 121 ILE A N 1
ATOM 908 C CA . ILE A 1 121 ? -8.516 4.708 -7.958 1.00 98.25 121 ILE A 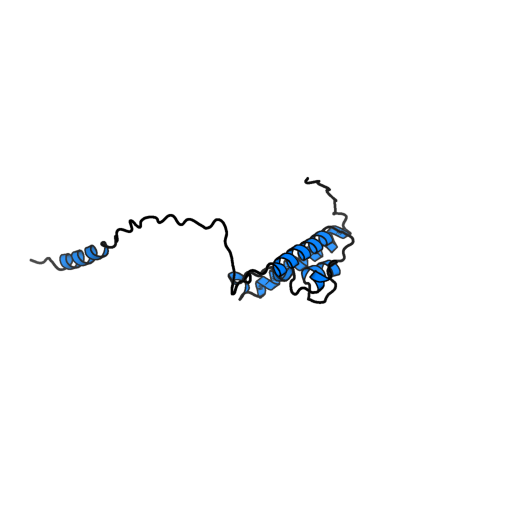CA 1
ATOM 909 C C . ILE A 1 121 ? -7.351 3.779 -7.615 1.00 98.25 121 ILE A C 1
ATOM 911 O O . ILE A 1 121 ? -6.195 4.169 -7.718 1.00 98.25 121 ILE A O 1
ATOM 915 N N . ARG A 1 122 ? -7.615 2.529 -7.219 1.00 97.88 122 ARG A N 1
ATOM 916 C CA . ARG A 1 122 ? -6.528 1.565 -6.982 1.00 97.88 122 ARG A CA 1
ATOM 917 C C . ARG A 1 122 ? -5.740 1.273 -8.257 1.00 97.88 122 ARG A C 1
ATOM 919 O O . ARG A 1 122 ? -4.518 1.220 -8.187 1.00 97.88 122 ARG A O 1
ATOM 926 N N . ALA A 1 123 ? -6.425 1.150 -9.393 1.00 98.19 123 ALA A N 1
ATOM 927 C CA . ALA A 1 123 ? -5.783 0.979 -10.690 1.00 98.19 123 ALA A CA 1
ATOM 928 C C . ALA A 1 123 ? -4.938 2.202 -11.089 1.00 98.19 123 ALA A C 1
ATOM 930 O O . ALA A 1 123 ? -3.877 2.018 -11.676 1.00 98.19 123 ALA A O 1
ATOM 931 N N . ASP A 1 124 ? -5.342 3.422 -10.718 1.00 98.56 124 ASP A N 1
ATOM 932 C CA . ASP A 1 124 ? -4.521 4.621 -10.934 1.00 98.56 124 ASP A CA 1
ATOM 933 C C . ASP A 1 124 ? -3.193 4.533 -10.163 1.00 98.56 124 ASP A C 1
ATOM 935 O O . ASP A 1 124 ? -2.134 4.795 -10.730 1.00 98.56 124 ASP A O 1
ATOM 939 N N . PHE A 1 125 ? -3.218 4.084 -8.901 1.00 98.25 125 PHE A N 1
ATOM 940 C CA . PHE A 1 125 ? -1.994 3.854 -8.117 1.00 98.25 125 PHE A CA 1
ATOM 941 C C . PHE A 1 125 ? -1.122 2.739 -8.713 1.00 98.25 125 PHE A C 1
ATOM 943 O O . PHE A 1 125 ? 0.093 2.909 -8.818 1.00 98.25 125 PHE A O 1
ATOM 950 N N . ASP A 1 126 ? -1.729 1.624 -9.136 1.00 98.06 126 ASP A N 1
ATOM 951 C CA . ASP A 1 126 ? -1.021 0.540 -9.834 1.00 98.06 126 ASP A CA 1
ATOM 952 C C . ASP A 1 126 ? -0.357 1.071 -11.130 1.00 98.06 126 ASP A C 1
ATOM 954 O O . ASP A 1 126 ? 0.778 0.712 -11.468 1.00 98.06 126 ASP A O 1
ATOM 958 N N . GLY A 1 127 ? -1.044 1.981 -11.829 1.00 97.81 127 GLY A N 1
ATOM 959 C CA . GLY A 1 127 ? -0.555 2.699 -13.002 1.00 97.81 127 GLY A CA 1
ATOM 960 C C . GLY A 1 127 ? 0.629 3.614 -12.692 1.00 97.81 127 GLY A C 1
ATOM 961 O O . GLY A 1 127 ? 1.646 3.526 -13.371 1.00 97.81 127 GLY A O 1
ATOM 962 N N . TRP A 1 128 ? 0.561 4.430 -11.639 1.00 96.75 128 TRP A N 1
ATOM 963 C CA . TRP A 1 128 ? 1.668 5.311 -11.245 1.00 96.75 128 TRP A CA 1
ATOM 964 C C . TRP A 1 128 ? 2.924 4.539 -10.839 1.00 96.75 128 TRP A C 1
ATOM 966 O O . TRP A 1 128 ? 4.024 4.935 -11.216 1.00 96.75 128 TRP A O 1
ATOM 976 N N . ILE A 1 129 ? 2.774 3.411 -10.137 1.00 96.62 129 ILE A N 1
ATOM 977 C CA . ILE A 1 129 ? 3.895 2.504 -9.838 1.00 96.62 129 ILE A CA 1
ATOM 978 C C . ILE A 1 129 ? 4.500 1.965 -11.143 1.00 96.62 129 ILE A C 1
ATOM 980 O O . ILE A 1 129 ? 5.719 1.899 -11.288 1.00 96.62 129 ILE A O 1
ATOM 984 N N . SER A 1 130 ? 3.657 1.621 -12.118 1.00 95.88 130 SER A N 1
ATOM 985 C CA . SER A 1 130 ? 4.110 1.153 -13.432 1.00 95.88 130 SER A CA 1
ATOM 986 C C . SER A 1 130 ? 4.863 2.235 -14.207 1.00 95.88 130 SER A C 1
ATOM 988 O O . SER A 1 130 ? 5.929 1.960 -14.756 1.00 95.88 130 SER A O 1
ATOM 990 N N . SER A 1 131 ? 4.355 3.467 -14.215 1.00 94.06 131 SER A N 1
ATOM 991 C CA . SER A 1 131 ? 5.016 4.616 -14.840 1.00 94.06 131 SER A CA 1
ATOM 992 C C . SER A 1 131 ? 6.338 4.963 -14.157 1.00 94.06 131 SER A C 1
ATOM 994 O O . SER A 1 131 ? 7.305 5.271 -14.847 1.00 94.06 131 SER A O 1
ATOM 996 N N . GLN A 1 132 ? 6.438 4.842 -12.828 1.00 92.12 132 GLN A N 1
ATOM 997 C CA . GLN A 1 132 ? 7.699 5.048 -12.109 1.00 92.12 132 GLN A CA 1
ATOM 998 C C . GLN A 1 132 ? 8.830 4.193 -12.694 1.00 92.12 132 GLN A C 1
ATOM 1000 O O . GLN A 1 132 ? 9.925 4.690 -12.962 1.00 92.12 132 GLN A O 1
ATOM 1005 N N . VAL A 1 133 ? 8.545 2.912 -12.923 1.00 92.00 133 VAL A N 1
ATOM 1006 C CA . VAL A 1 133 ? 9.528 1.965 -13.449 1.00 92.00 133 VAL A CA 1
ATOM 1007 C C . VAL A 1 133 ? 9.758 2.195 -14.939 1.00 92.00 133 VAL A C 1
ATOM 1009 O O . VAL A 1 133 ? 10.881 2.453 -15.357 1.00 92.00 133 VAL A O 1
ATOM 101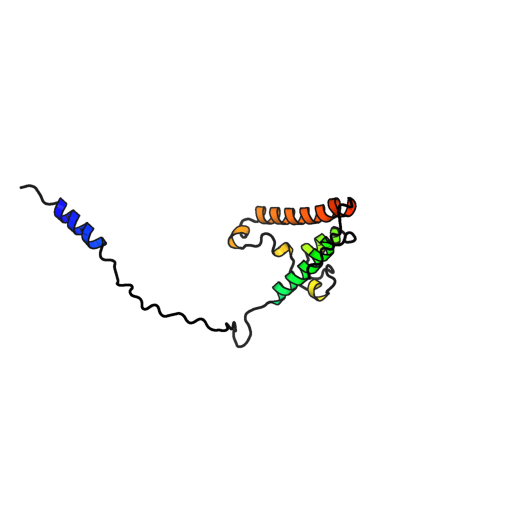2 N N . ASN A 1 134 ? 8.696 2.155 -15.742 1.00 91.25 134 ASN A N 1
ATOM 1013 C CA . ASN A 1 134 ? 8.821 2.122 -17.201 1.00 91.25 134 ASN A CA 1
ATOM 1014 C C . ASN A 1 134 ? 9.210 3.473 -17.816 1.00 91.25 134 ASN A C 1
ATOM 1016 O O . ASN A 1 134 ? 9.777 3.515 -18.904 1.00 91.25 134 ASN A O 1
ATOM 1020 N N . GLU A 1 135 ? 8.857 4.584 -17.170 1.00 88.00 135 GLU A N 1
ATOM 1021 C CA . GLU A 1 135 ? 9.073 5.921 -17.729 1.00 88.00 135 GLU A CA 1
ATOM 1022 C C . GLU A 1 135 ? 10.228 6.643 -17.054 1.00 88.00 135 GLU A C 1
ATOM 1024 O O . GLU A 1 135 ? 10.959 7.370 -17.725 1.00 88.00 135 GLU A O 1
ATOM 1029 N N . LEU A 1 136 ? 10.408 6.473 -15.740 1.00 83.88 136 LEU A N 1
ATOM 1030 C CA . LEU A 1 136 ? 11.464 7.189 -15.037 1.00 83.88 136 LEU A CA 1
ATOM 1031 C C . LEU A 1 136 ? 12.760 6.377 -14.989 1.00 83.88 136 LEU A C 1
ATOM 1033 O O . LEU A 1 136 ? 13.780 6.926 -15.414 1.00 83.88 136 LEU A O 1
ATOM 1037 N N . TYR A 1 137 ? 12.753 5.116 -14.515 1.00 84.25 137 TYR A N 1
ATOM 1038 C CA . TYR A 1 137 ? 13.996 4.323 -14.371 1.00 84.25 137 TYR A CA 1
ATOM 1039 C C . TYR A 1 137 ? 14.738 4.170 -15.702 1.00 84.25 137 TYR A C 1
ATOM 1041 O O . TYR A 1 137 ? 15.937 4.447 -15.766 1.00 84.25 137 TYR A O 1
ATOM 1049 N N . ASP A 1 138 ? 14.019 3.839 -16.773 1.00 68.19 138 ASP A N 1
ATOM 1050 C CA . ASP A 1 138 ? 14.616 3.569 -18.086 1.00 68.19 138 ASP A CA 1
ATOM 1051 C C . ASP A 1 138 ? 15.050 4.834 -18.849 1.00 68.19 138 ASP A C 1
ATOM 1053 O O . ASP A 1 138 ? 15.942 4.778 -19.697 1.00 68.19 138 ASP A O 1
ATOM 1057 N N . ASN A 1 139 ? 14.466 5.999 -18.548 1.00 64.88 139 ASN A N 1
ATOM 1058 C CA . ASN A 1 139 ? 14.712 7.234 -19.304 1.00 64.88 139 ASN A CA 1
ATOM 1059 C C . ASN A 1 139 ? 15.825 8.121 -18.709 1.00 64.88 139 ASN A C 1
ATOM 1061 O O . ASN A 1 139 ? 16.028 9.249 -19.158 1.00 64.88 139 ASN A O 1
ATOM 1065 N N . GLY A 1 140 ? 16.522 7.672 -17.657 1.00 59.41 140 GLY A N 1
ATOM 1066 C CA . GLY A 1 140 ? 17.567 8.467 -16.995 1.00 59.41 140 GLY A CA 1
ATOM 1067 C C . GLY A 1 140 ? 17.062 9.784 -16.380 1.00 59.41 140 GLY A C 1
ATOM 1068 O O . GLY A 1 140 ? 17.864 10.638 -16.005 1.00 59.41 140 GLY A O 1
ATOM 1069 N N . ALA A 1 141 ? 15.738 9.951 -16.256 1.00 60.84 141 ALA A N 1
ATOM 1070 C CA . ALA A 1 141 ? 15.087 11.114 -15.652 1.00 60.84 141 ALA A CA 1
ATOM 1071 C C . ALA A 1 141 ? 15.240 11.147 -14.119 1.00 60.84 141 ALA A C 1
ATOM 1073 O O . ALA A 1 141 ? 14.903 12.143 -13.477 1.00 60.84 141 ALA A O 1
ATOM 1074 N N . TRP A 1 142 ? 15.795 10.078 -13.539 1.00 61.25 142 TRP A N 1
ATOM 1075 C CA . TRP A 1 142 ? 16.255 10.012 -12.155 1.00 61.25 142 TRP A CA 1
ATOM 1076 C C . TRP A 1 142 ? 17.465 10.905 -11.929 1.00 61.25 142 TRP A C 1
ATOM 1078 O O . TRP A 1 142 ? 18.602 10.455 -11.796 1.00 61.25 142 TRP A O 1
ATOM 1088 N N . VAL A 1 143 ? 17.218 12.205 -11.825 1.00 61.12 143 VAL A N 1
ATOM 1089 C CA . VAL A 1 143 ? 18.162 13.096 -11.164 1.00 61.12 143 VAL A CA 1
ATOM 1090 C C . VAL A 1 143 ? 18.010 12.854 -9.668 1.00 61.12 143 VAL A C 1
ATOM 1092 O O . VAL A 1 143 ? 17.090 13.370 -9.035 1.00 61.12 143 VAL A O 1
ATOM 1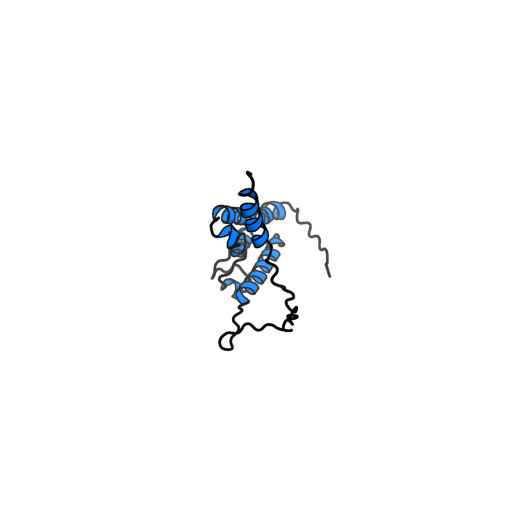095 N N . SER A 1 144 ? 18.925 12.061 -9.105 1.00 58.25 144 SER A N 1
ATOM 1096 C CA . SER A 1 144 ? 19.174 11.969 -7.664 1.00 58.25 144 SER A CA 1
ATOM 1097 C C . SER A 1 144 ? 19.519 13.367 -7.134 1.00 58.25 144 SER A C 1
ATOM 1099 O O . SER A 1 144 ? 20.684 13.735 -6.978 1.00 58.25 144 SER A O 1
ATOM 1101 N N . THR A 1 145 ? 18.502 14.186 -6.873 1.00 51.09 145 THR A N 1
ATOM 1102 C CA . THR A 1 145 ? 18.675 15.403 -6.092 1.00 51.09 145 THR A CA 1
ATOM 1103 C C . THR A 1 145 ? 18.765 14.952 -4.647 1.00 51.09 145 THR A C 1
ATOM 1105 O O . THR A 1 145 ? 17.766 14.859 -3.939 1.00 51.09 145 THR A O 1
ATOM 1108 N N . THR A 1 146 ? 19.980 14.634 -4.210 1.00 46.28 146 THR A N 1
ATOM 1109 C CA . THR A 1 146 ? 20.331 14.588 -2.793 1.00 46.28 146 THR A CA 1
ATOM 1110 C C . THR A 1 146 ? 20.160 15.996 -2.222 1.00 46.28 146 THR A C 1
ATOM 1112 O O . THR A 1 146 ? 21.123 16.749 -2.095 1.00 46.28 146 THR A O 1
ATOM 1115 N N . ALA A 1 147 ? 18.925 16.384 -1.917 1.00 43.28 147 ALA A N 1
ATOM 1116 C CA . ALA A 1 147 ? 18.649 17.488 -1.019 1.00 43.28 147 ALA A CA 1
ATOM 1117 C C . ALA A 1 147 ? 18.597 16.898 0.388 1.00 43.28 147 ALA A C 1
ATOM 1119 O O . ALA A 1 147 ? 17.582 16.370 0.835 1.00 43.28 147 ALA A O 1
ATOM 1120 N N . SER A 1 148 ? 19.754 16.949 1.044 1.00 45.62 148 SER A N 1
ATOM 1121 C CA . SER A 1 148 ? 19.880 16.839 2.491 1.00 45.62 148 SER A CA 1
ATOM 1122 C C . SER A 1 148 ? 18.824 17.733 3.146 1.00 45.62 148 SER A C 1
ATOM 1124 O O . SER A 1 148 ? 18.896 18.954 3.026 1.00 45.62 148 SER A O 1
ATOM 1126 N N . LEU A 1 149 ? 17.847 17.130 3.815 1.00 41.44 149 LEU A N 1
ATOM 1127 C CA . LEU A 1 149 ? 17.040 17.797 4.831 1.00 41.44 149 LEU A CA 1
ATOM 1128 C C . LEU A 1 149 ? 17.389 17.144 6.167 1.00 41.44 149 LEU A C 1
ATOM 1130 O O . LEU A 1 149 ? 16.694 16.256 6.656 1.00 41.44 149 LEU A O 1
ATOM 1134 N N . VAL A 1 150 ? 18.534 17.580 6.691 1.00 45.41 150 VAL A N 1
ATOM 1135 C CA . VAL A 1 150 ? 18.788 17.720 8.127 1.00 45.41 150 VAL A CA 1
ATOM 1136 C C . VAL A 1 150 ? 18.917 19.212 8.375 1.00 45.41 150 VAL A C 1
ATOM 1138 O O . VAL A 1 150 ? 19.620 19.856 7.560 1.00 45.41 150 VAL A O 1
#

Secondary structure (DSSP, 8-state):
----HHHHHHHHHHGGG----------------S----EETTEE----HHHHHHHHHHHHHHHHTT-TTS-HHHHHHHHT--TT---SSSHHHHT-S--SGGGTT--HHHHSS-HHHHHHHHHHHHHHHHHIIIIIITTT----------

Sequence (150 aa):
MKFIPKLLLAAATVTMIISCDNDDETITSVNAPSNYSFERNGQTSVSYSGQTDRILMAEEVLDGLKDPSTSLNTLQAQFDHTQGQNNFSDPALNSSTKSVRSKVAASSDYFSSNSVDQSSIRADFDGWISSQVNELYDNGAWVSTTASLV

pLDDT: mean 84.09, std 18.03, range [41.44, 98.69]

Solvent-accessible surface area (backbone atoms only — not comparable to full-atom values): 9377 Å² total; per-residue (Å²): 132,82,86,59,78,67,59,60,59,54,57,65,61,62,67,76,71,77,77,73,74,83,77,78,63,77,81,73,79,80,78,75,72,98,71,88,84,59,64,56,96,90,37,71,72,74,81,56,62,75,54,52,48,34,52,55,50,44,50,54,42,52,52,43,76,72,36,75,84,50,50,56,68,54,47,52,42,37,36,62,35,55,59,74,41,89,56,52,92,53,67,70,57,16,64,30,88,55,32,51,50,71,61,48,62,54,51,63,94,71,27,71,89,32,60,66,62,27,51,51,54,44,48,51,53,57,44,52,54,45,43,49,42,70,57,31,50,74,62,68,68,70,72,83,76,83,71,81,86,124

Radius of gyration: 30.0 Å; Cα contacts (8 Å, |Δi|>4): 107; chains: 1; bounding box: 91×60×53 Å

Nearest PDB structures (foldseek):
  6dfk-assembly2_N  TM=1.977E-01  e=2.546E+00  Plasmodium falciparum 3D7